Protein AF-A0A6L5BD58-F1 (afdb_monomer_lite)

Secondary structure (DSSP, 8-state):
--TT--HHHHHHHHHHHSTT-TTEE--SS-SS-EEEEETTEEEEEP-TTTTGGG-----HHHHHHHHHS--TTHHHHHHHHSS-GGGHHHHHHHHHHTS-----------TT--TT---HHHHHHHHHHTTHHHHHHHHHTT-TTHHHHHHTSTTTGGGTT-SSS-HHHHHHHHTTTT-----

Organism: Apium graveolens (NCBI:txid4045)

Sequence (183 aa):
MFPKATYEMFAQKMYQTYKNHKRFTKPKLARTDFTINHYVGDVTYVADQSLDKNKDYVIAEHQALLDASKCNFKTDLCSTLYFKSSNKLQSLMETLSTTEPHYIRCVKPNSVLKPRIFENFSVINQLRYGRQLESAMQGIQQSDHLMNFLNDSECCLQMFWMDQMKIFSCVAICDRMGLKRYQ

Radius of gyration: 25.48 Å; chains: 1; bounding box: 48×47×74 Å

InterPro domains:
  IPR001609 Myosin head, motor domain-like [PF00063] (1-77)
  IPR001609 Myosin head, motor domain-like [PF00063] (79-134)
  IPR001609 Myosin head, motor domain-like [PS51456] (1-183)
  IPR027417 P-loop containing nucleoside triphosphate hydrolase [SSF52540] (1-135)
  IPR036961 Kinesin motor domain superfamily [G3DSA:3.40.850.10] (100-134)

Foldseek 3Di:
DPPPDDLLNVQVVCCVVCVPPPQKDDDPPDNRWIWGQDPLGIDIDRSPCVVVVVPPDDDVVNVVVLVPDPDPVSVVVCVPRHPDPPCPVVVVVVVVVVDDDDDDQDFDQDPVPDPPHGDVVRRVSSCSNVCVLVVVVVVVVVDPPVVVVVVVVVPDVLPVPPPDDDPPVSVVVCVVVVVPDDD

Structure (mmCIF, N/CA/C/O backbone):
data_AF-A0A6L5BD58-F1
#
_entry.id   AF-A0A6L5BD58-F1
#
loop_
_atom_site.group_PDB
_atom_site.id
_atom_site.type_symbol
_atom_site.label_atom_id
_atom_site.label_alt_id
_atom_site.label_comp_id
_atom_site.label_asym_id
_atom_site.label_entity_id
_atom_site.label_seq_id
_atom_site.pdbx_PDB_ins_code
_atom_site.Cartn_x
_atom_site.Cartn_y
_atom_site.Cartn_z
_atom_site.occupancy
_atom_site.B_iso_or_equiv
_atom_site.auth_seq_id
_atom_site.auth_comp_id
_atom_site.auth_asym_id
_atom_site.auth_atom_id
_atom_site.pdbx_PDB_model_num
ATOM 1 N N . MET A 1 1 ? 16.114 -10.120 -15.010 1.00 57.50 1 MET A N 1
ATOM 2 C CA . MET A 1 1 ? 14.793 -10.760 -14.817 1.00 57.50 1 MET A CA 1
ATOM 3 C C . MET A 1 1 ? 15.006 -12.266 -14.805 1.00 57.50 1 MET A C 1
ATOM 5 O O . MET A 1 1 ? 15.735 -12.743 -15.662 1.00 57.50 1 MET A O 1
ATOM 9 N N . PHE A 1 2 ? 14.478 -12.995 -13.817 1.00 62.94 2 PHE A N 1
ATOM 10 C CA . PHE A 1 2 ? 14.643 -14.453 -13.748 1.00 62.94 2 PHE A CA 1
ATOM 11 C C . PHE A 1 2 ? 13.622 -15.115 -14.687 1.00 62.94 2 PHE A C 1
ATOM 13 O O . PHE A 1 2 ? 12.428 -15.041 -14.398 1.00 62.94 2 PHE A O 1
ATOM 20 N N . PRO A 1 3 ? 14.050 -15.754 -15.789 1.00 66.75 3 PRO A N 1
ATOM 21 C CA . PRO A 1 3 ? 13.153 -16.177 -16.872 1.00 66.75 3 PRO A CA 1
ATOM 22 C C . PRO A 1 3 ? 12.149 -17.276 -16.483 1.00 66.75 3 PRO A C 1
ATOM 24 O O . PRO A 1 3 ? 11.235 -17.557 -17.246 1.00 66.75 3 PRO A O 1
ATOM 27 N N . LYS A 1 4 ? 12.293 -17.887 -15.299 1.00 77.25 4 LYS A N 1
ATOM 28 C CA . LYS A 1 4 ? 11.397 -18.929 -14.766 1.00 77.25 4 LYS A CA 1
ATOM 29 C C . LYS A 1 4 ? 10.876 -18.625 -13.357 1.00 77.25 4 LYS A C 1
ATOM 31 O O . LYS A 1 4 ? 10.434 -19.535 -12.668 1.00 77.25 4 LYS A O 1
ATOM 36 N N . ALA A 1 5 ? 10.992 -17.384 -12.882 1.00 81.31 5 ALA A N 1
ATOM 37 C CA . ALA A 1 5 ? 10.511 -17.057 -11.543 1.00 81.31 5 ALA A CA 1
ATOM 38 C C . ALA A 1 5 ? 8.982 -17.119 -11.485 1.00 81.31 5 ALA A C 1
ATOM 40 O O . ALA A 1 5 ? 8.301 -16.458 -12.269 1.00 81.31 5 ALA A O 1
ATOM 41 N N . THR A 1 6 ? 8.468 -17.889 -10.529 1.00 88.12 6 THR A N 1
ATOM 42 C CA . THR A 1 6 ? 7.040 -17.974 -10.216 1.00 88.12 6 THR A CA 1
ATOM 43 C C . THR A 1 6 ? 6.728 -17.238 -8.914 1.00 88.12 6 THR A C 1
ATOM 45 O O . THR A 1 6 ? 7.627 -16.930 -8.120 1.00 88.12 6 THR A O 1
ATOM 48 N N . TYR A 1 7 ? 5.455 -16.924 -8.680 1.00 88.38 7 TYR A N 1
ATOM 49 C CA . TYR A 1 7 ? 5.037 -16.229 -7.463 1.00 88.38 7 TYR A CA 1
ATOM 50 C C . TYR A 1 7 ? 5.255 -17.091 -6.208 1.00 88.38 7 TYR A C 1
ATOM 52 O O . TYR A 1 7 ? 5.541 -16.554 -5.139 1.00 88.38 7 TYR A O 1
ATOM 60 N N . GLU A 1 8 ? 5.220 -18.423 -6.328 1.00 90.50 8 GLU A N 1
ATOM 61 C CA . GLU A 1 8 ? 5.578 -19.335 -5.240 1.00 90.50 8 GLU A CA 1
ATOM 62 C C . GLU A 1 8 ? 7.060 -19.217 -4.885 1.00 90.50 8 GLU A C 1
ATOM 64 O O . GLU A 1 8 ? 7.403 -19.129 -3.705 1.00 90.50 8 GLU A O 1
ATOM 69 N N . MET A 1 9 ? 7.943 -19.157 -5.890 1.00 90.69 9 MET A N 1
ATOM 70 C CA . MET A 1 9 ? 9.377 -18.938 -5.666 1.00 90.69 9 MET A CA 1
ATOM 71 C C . MET A 1 9 ? 9.630 -17.578 -5.009 1.00 90.69 9 MET A C 1
ATOM 73 O O . MET A 1 9 ? 10.479 -17.462 -4.123 1.00 90.69 9 MET A O 1
ATOM 77 N N . PHE A 1 10 ? 8.881 -16.550 -5.415 1.00 90.62 10 PHE A N 1
ATOM 78 C CA . PHE A 1 10 ? 8.935 -15.229 -4.796 1.00 90.62 10 PHE A CA 1
ATOM 79 C C . PHE A 1 10 ? 8.524 -15.276 -3.317 1.00 90.62 10 PHE A C 1
ATOM 81 O O . PHE A 1 10 ? 9.291 -14.838 -2.459 1.00 90.62 10 PHE A O 1
ATOM 88 N N . ALA A 1 11 ? 7.373 -15.874 -3.001 1.00 92.81 11 ALA A N 1
ATOM 89 C CA . ALA A 1 11 ? 6.893 -16.015 -1.629 1.00 92.81 11 ALA A CA 1
ATOM 90 C C . ALA A 1 11 ? 7.880 -16.801 -0.751 1.00 92.81 11 ALA A C 1
ATOM 92 O O . ALA A 1 11 ? 8.227 -16.372 0.350 1.00 92.81 11 ALA A O 1
ATOM 93 N N . GLN A 1 12 ? 8.410 -17.918 -1.261 1.00 92.31 12 GLN A N 1
ATOM 94 C CA . GLN A 1 12 ? 9.432 -18.703 -0.566 1.00 92.31 12 GLN A CA 1
ATOM 95 C C . GLN A 1 12 ? 10.687 -17.882 -0.270 1.00 92.31 12 GLN A C 1
ATOM 97 O O . GLN A 1 12 ? 11.207 -17.940 0.846 1.00 92.31 12 GLN A O 1
ATOM 102 N N . LYS A 1 13 ? 11.147 -17.084 -1.239 1.00 92.88 13 LYS A N 1
ATOM 103 C CA . LYS A 1 13 ? 12.299 -16.202 -1.054 1.00 92.88 13 LYS A CA 1
ATOM 104 C C . LYS A 1 13 ? 12.029 -15.147 0.017 1.00 92.88 13 LYS A C 1
ATOM 106 O O . LYS A 1 13 ? 12.872 -14.960 0.887 1.00 92.88 13 LYS A O 1
ATOM 111 N N . MET A 1 14 ? 10.844 -14.534 0.027 1.00 93.44 14 MET A N 1
ATOM 112 C CA . MET A 1 14 ? 10.441 -13.589 1.078 1.00 93.44 14 MET A CA 1
ATOM 113 C C . MET A 1 14 ? 10.488 -14.235 2.469 1.00 93.44 14 MET A C 1
ATOM 115 O O . MET A 1 14 ? 11.072 -13.661 3.389 1.00 93.44 14 MET A O 1
ATOM 119 N N . TYR A 1 15 ? 9.957 -15.456 2.618 1.00 94.94 15 TYR A N 1
ATOM 120 C CA . TYR A 1 15 ? 10.002 -16.180 3.893 1.00 94.94 15 TYR A CA 1
ATOM 121 C C . TYR A 1 15 ? 11.424 -16.484 4.362 1.00 94.94 15 TYR A C 1
ATOM 123 O O . TYR A 1 15 ? 11.676 -16.479 5.562 1.00 94.94 15 TYR A O 1
ATOM 131 N N . GLN A 1 16 ? 12.343 -16.776 3.440 1.00 94.88 16 GLN A N 1
ATOM 132 C CA . GLN A 1 16 ? 13.740 -17.058 3.770 1.00 94.88 16 GLN A CA 1
ATOM 133 C C . GLN A 1 16 ? 14.493 -15.780 4.141 1.00 94.88 16 GLN A C 1
ATOM 135 O O . GLN A 1 16 ? 15.180 -15.744 5.158 1.00 94.88 16 GLN A O 1
ATOM 140 N N . THR A 1 17 ? 14.341 -14.722 3.343 1.00 96.38 17 THR A N 1
ATOM 141 C CA . THR A 1 17 ? 15.063 -13.458 3.524 1.00 96.38 17 THR A CA 1
ATOM 142 C C . THR A 1 17 ? 14.603 -12.699 4.769 1.00 96.38 17 THR A C 1
ATOM 144 O O . THR A 1 17 ? 15.435 -12.159 5.492 1.00 96.38 17 THR A O 1
ATOM 147 N N . TYR A 1 18 ? 13.298 -12.680 5.057 1.00 95.50 18 TYR A N 1
ATOM 148 C CA . TYR A 1 18 ? 12.720 -11.851 6.121 1.00 95.50 18 TYR A CA 1
ATOM 149 C C . TYR A 1 18 ? 12.212 -12.642 7.330 1.00 95.50 18 TYR A C 1
ATOM 151 O O . TYR A 1 18 ? 11.501 -12.086 8.162 1.00 95.50 18 TYR A O 1
ATOM 159 N N . LYS A 1 19 ? 12.612 -13.913 7.479 1.00 92.69 19 LYS A N 1
ATOM 160 C CA . LYS A 1 19 ? 12.162 -14.811 8.561 1.00 92.69 19 LYS A CA 1
ATOM 161 C C . LYS A 1 19 ? 12.216 -14.188 9.961 1.00 92.69 19 LYS A C 1
ATOM 163 O O . LYS A 1 19 ? 11.323 -14.419 10.767 1.00 92.69 19 LYS A O 1
ATOM 168 N N . ASN A 1 20 ? 13.274 -13.427 10.240 1.00 94.00 20 ASN A N 1
ATOM 169 C CA . ASN A 1 20 ? 13.543 -12.846 11.558 1.00 94.00 20 ASN A CA 1
ATOM 170 C C . ASN A 1 20 ? 13.182 -11.353 11.632 1.00 94.00 20 ASN A C 1
ATOM 172 O O . ASN A 1 20 ? 13.481 -10.691 12.625 1.00 94.00 20 ASN A O 1
ATOM 176 N N . HIS A 1 21 ? 12.599 -10.784 10.575 1.00 96.44 21 HIS A N 1
ATOM 177 C CA . HIS A 1 21 ? 12.279 -9.367 10.557 1.00 96.44 21 HIS A CA 1
ATOM 178 C C . HIS A 1 21 ? 10.989 -9.111 11.340 1.00 96.44 21 HIS A C 1
ATOM 180 O O . HIS A 1 21 ? 9.932 -9.623 10.991 1.00 96.44 21 HIS A O 1
ATOM 186 N N . LYS A 1 22 ? 11.050 -8.238 12.352 1.00 94.06 22 LYS A N 1
ATOM 187 C CA . LYS A 1 22 ? 9.919 -7.921 13.250 1.00 94.06 22 LYS A CA 1
ATOM 188 C C . LYS A 1 22 ? 8.635 -7.439 12.560 1.00 94.06 22 LYS A C 1
ATOM 190 O O . LYS A 1 22 ? 7.594 -7.390 13.197 1.00 94.06 22 LYS A O 1
ATOM 195 N N . ARG A 1 23 ? 8.723 -7.011 11.294 1.00 95.12 23 ARG A N 1
ATOM 196 C CA . ARG A 1 23 ? 7.577 -6.540 10.494 1.00 95.12 23 ARG A CA 1
ATOM 197 C C . ARG A 1 23 ? 7.147 -7.495 9.384 1.00 95.12 23 ARG A C 1
ATOM 199 O O . ARG A 1 23 ? 6.470 -7.069 8.453 1.00 95.12 23 ARG A O 1
ATOM 206 N N . PHE A 1 24 ? 7.624 -8.732 9.417 1.00 96.69 24 PHE A N 1
ATOM 207 C CA . PHE A 1 24 ? 7.305 -9.730 8.413 1.00 96.69 24 PHE A CA 1
ATOM 208 C C . PHE A 1 24 ? 6.791 -10.991 9.095 1.00 96.69 24 PHE A C 1
ATOM 210 O O . PHE A 1 24 ? 7.452 -11.547 9.969 1.00 96.69 24 PHE A O 1
ATOM 217 N N . THR A 1 25 ? 5.627 -11.459 8.657 1.00 95.12 25 THR A N 1
ATOM 218 C CA . THR A 1 25 ? 4.995 -12.659 9.200 1.00 95.12 25 THR A CA 1
ATOM 219 C C . THR A 1 25 ? 4.551 -13.573 8.065 1.00 95.12 25 THR A C 1
ATOM 221 O O . THR A 1 25 ? 3.979 -13.126 7.071 1.00 95.12 25 THR A O 1
ATOM 224 N N . LYS A 1 26 ? 4.796 -14.880 8.217 1.00 93.75 26 LYS A N 1
ATOM 225 C CA . LYS A 1 26 ? 4.238 -15.905 7.330 1.00 93.75 26 LYS A CA 1
ATOM 226 C C . LYS A 1 26 ? 2.865 -16.353 7.861 1.00 93.75 26 LYS A C 1
ATOM 228 O O . LYS A 1 26 ? 2.816 -16.894 8.970 1.00 93.75 26 LYS A O 1
ATOM 233 N N . PRO A 1 27 ? 1.770 -16.186 7.099 1.00 93.19 27 PRO A N 1
ATOM 234 C CA . PRO A 1 27 ? 0.458 -16.720 7.449 1.00 93.19 27 PRO A CA 1
ATOM 235 C C . PRO A 1 27 ? 0.498 -18.237 7.657 1.00 93.19 27 PRO A C 1
ATOM 237 O O . PRO A 1 27 ? 1.178 -18.964 6.935 1.00 93.19 27 PRO A O 1
ATOM 240 N N . LYS A 1 28 ? -0.263 -18.735 8.638 1.00 89.50 28 LYS A N 1
ATOM 241 C CA . LYS A 1 28 ? -0.282 -20.170 8.976 1.00 89.50 28 LYS A CA 1
ATOM 242 C C . LYS A 1 28 ? -0.992 -21.027 7.923 1.00 89.50 28 LYS A C 1
ATOM 244 O O . LYS A 1 28 ? -0.586 -22.160 7.693 1.00 89.50 28 LYS A O 1
ATOM 249 N N . LEU A 1 29 ? -2.059 -20.497 7.324 1.00 88.56 29 LEU A N 1
ATOM 250 C CA . LEU A 1 29 ? -2.952 -21.247 6.432 1.00 88.56 29 LEU A CA 1
ATOM 251 C C . LEU A 1 29 ? -2.619 -21.055 4.947 1.00 88.56 29 LEU A C 1
ATOM 253 O O . LEU A 1 29 ? -2.813 -21.971 4.151 1.00 88.56 29 LEU A O 1
ATOM 257 N N . ALA A 1 30 ? -2.099 -19.887 4.570 1.00 89.50 30 ALA A N 1
ATOM 258 C CA . ALA A 1 30 ? -1.774 -19.588 3.184 1.00 89.50 30 ALA A CA 1
ATOM 259 C C . ALA A 1 30 ? -0.373 -20.094 2.820 1.00 89.50 30 ALA A C 1
ATOM 261 O O . ALA A 1 30 ? 0.595 -19.916 3.561 1.00 89.50 30 ALA A O 1
ATOM 262 N N . ARG A 1 31 ? -0.253 -20.728 1.648 1.00 87.44 31 ARG A N 1
ATOM 263 C CA . ARG A 1 31 ? 1.028 -21.268 1.164 1.00 87.44 31 ARG A CA 1
ATOM 264 C C . ARG A 1 31 ? 1.917 -20.181 0.557 1.00 87.44 31 ARG A C 1
ATOM 266 O O . ARG A 1 31 ? 3.138 -20.224 0.717 1.00 87.44 31 ARG A O 1
ATOM 273 N N . THR A 1 32 ? 1.307 -19.209 -0.111 1.00 92.50 32 THR A N 1
ATOM 274 C CA . THR A 1 32 ? 1.983 -18.222 -0.967 1.00 92.50 32 THR A CA 1
ATOM 275 C C . THR A 1 32 ? 1.861 -16.788 -0.471 1.00 92.50 32 THR A C 1
ATOM 277 O O . THR A 1 32 ? 2.575 -15.926 -0.967 1.00 92.50 32 THR A O 1
ATOM 280 N N . ASP A 1 33 ? 1.003 -16.520 0.507 1.00 94.44 33 ASP A N 1
ATOM 281 C CA . ASP A 1 33 ? 0.745 -15.156 0.966 1.00 94.44 33 ASP A CA 1
ATOM 282 C C . ASP A 1 33 ? 1.738 -14.735 2.042 1.00 94.44 33 ASP A C 1
ATOM 284 O O . ASP A 1 33 ? 2.235 -15.553 2.810 1.00 94.44 33 ASP A O 1
ATOM 288 N N . PHE A 1 34 ? 1.987 -13.439 2.161 1.00 94.44 34 PHE A N 1
ATOM 289 C CA . PHE A 1 34 ? 2.867 -12.902 3.194 1.00 94.44 34 PHE A CA 1
ATOM 290 C C . PHE A 1 34 ? 2.235 -11.692 3.867 1.00 94.44 34 PHE A C 1
ATOM 292 O O . PHE A 1 34 ? 1.521 -10.915 3.238 1.00 94.44 34 PHE A O 1
ATOM 299 N N . THR A 1 35 ? 2.514 -11.513 5.153 1.00 95.50 35 THR A N 1
ATOM 300 C CA . THR A 1 35 ? 1.977 -10.404 5.937 1.00 95.50 35 THR A CA 1
ATOM 301 C C . THR A 1 35 ? 3.085 -9.415 6.254 1.00 95.50 35 THR A C 1
ATOM 303 O O . THR A 1 35 ? 4.145 -9.795 6.756 1.00 95.50 35 THR A O 1
ATOM 306 N N . ILE A 1 36 ? 2.826 -8.139 5.976 1.00 95.38 36 ILE A N 1
ATOM 307 C CA . ILE A 1 36 ? 3.661 -7.032 6.433 1.00 95.38 36 ILE A CA 1
ATOM 308 C C . ILE A 1 36 ? 2.951 -6.358 7.600 1.00 95.38 36 ILE A C 1
ATOM 310 O O . ILE A 1 36 ? 1.816 -5.895 7.465 1.00 95.38 36 ILE A O 1
ATOM 314 N N . ASN A 1 37 ? 3.635 -6.291 8.738 1.00 91.44 37 ASN A N 1
ATOM 315 C CA . ASN A 1 37 ? 3.151 -5.597 9.923 1.00 91.44 37 ASN A CA 1
ATOM 316 C C . ASN A 1 37 ? 3.464 -4.102 9.758 1.00 91.44 37 ASN A C 1
ATOM 318 O O . ASN A 1 37 ? 4.561 -3.617 10.079 1.00 91.44 37 ASN A O 1
ATOM 322 N N . HIS A 1 38 ? 2.522 -3.371 9.166 1.00 87.50 38 HIS A N 1
ATOM 323 C CA . HIS A 1 38 ? 2.631 -1.925 9.004 1.00 87.50 38 HIS A CA 1
ATOM 324 C C . HIS A 1 38 ? 2.396 -1.228 10.342 1.00 87.50 38 HIS A C 1
ATOM 326 O O . HIS A 1 38 ? 1.893 -1.818 11.293 1.00 87.50 38 HIS A O 1
ATOM 332 N N . TYR A 1 39 ? 2.729 0.065 10.428 1.00 77.38 39 TYR A N 1
ATOM 333 C CA . TYR A 1 39 ? 2.441 0.838 11.649 1.00 77.38 39 TYR A CA 1
ATOM 334 C C . TYR A 1 39 ? 0.941 0.865 11.987 1.00 77.38 39 TYR A C 1
ATOM 336 O O . TYR A 1 39 ? 0.564 1.098 13.126 1.00 77.38 39 TYR A O 1
ATOM 344 N N . VAL A 1 40 ? 0.109 0.640 10.973 1.00 73.06 40 VAL A N 1
ATOM 345 C CA . VAL A 1 40 ? -1.347 0.723 11.009 1.00 73.06 40 VAL A CA 1
ATOM 346 C C . VAL A 1 40 ? -2.039 -0.604 11.303 1.00 73.06 40 VAL A C 1
ATOM 348 O O . VAL A 1 40 ? -3.262 -0.650 11.412 1.00 73.06 40 VAL A O 1
ATOM 351 N N . GLY A 1 41 ? -1.258 -1.677 11.398 1.00 82.88 41 GLY A N 1
ATOM 352 C CA . GLY A 1 41 ? -1.747 -3.040 11.499 1.00 82.88 41 GLY A CA 1
ATOM 353 C C . GLY A 1 41 ? -1.199 -3.940 10.399 1.00 82.88 41 GLY A C 1
ATOM 354 O O . GLY A 1 41 ? -0.422 -3.537 9.528 1.00 82.88 41 GLY A O 1
ATOM 355 N N . ASP A 1 42 ? -1.621 -5.192 10.468 1.00 90.56 42 ASP A N 1
ATOM 356 C CA . ASP A 1 42 ? -1.104 -6.262 9.634 1.00 90.56 42 ASP A CA 1
ATOM 357 C C . ASP A 1 42 ? -1.861 -6.326 8.308 1.00 90.56 42 ASP A C 1
ATOM 359 O O . ASP A 1 42 ? -3.086 -6.444 8.275 1.00 90.56 42 ASP A O 1
ATOM 363 N N . VAL A 1 43 ? -1.121 -6.275 7.200 1.00 92.75 43 VAL A N 1
ATOM 364 C CA . VAL A 1 43 ? -1.683 -6.406 5.852 1.00 92.75 43 VAL A CA 1
ATOM 365 C C . VAL A 1 43 ? -1.127 -7.665 5.216 1.00 92.75 43 VAL A C 1
ATOM 367 O O . VAL A 1 43 ? 0.087 -7.809 5.062 1.00 92.75 43 VAL A O 1
ATOM 370 N N . THR A 1 44 ? -2.026 -8.576 4.851 1.00 94.19 44 THR A N 1
ATOM 371 C CA . THR A 1 44 ? -1.673 -9.813 4.151 1.00 94.19 44 THR A CA 1
ATOM 372 C C . THR A 1 44 ? -1.813 -9.609 2.653 1.00 94.19 44 THR A C 1
ATOM 374 O O . THR A 1 44 ? -2.863 -9.191 2.167 1.00 94.19 44 THR A O 1
ATOM 377 N N . TYR A 1 45 ? -0.737 -9.897 1.933 1.00 92.94 45 TYR A N 1
ATOM 378 C CA . TYR A 1 45 ? -0.638 -9.777 0.491 1.00 92.94 45 TYR A CA 1
ATOM 379 C C . TYR A 1 45 ? -0.723 -11.157 -0.139 1.00 92.94 45 TYR A C 1
ATOM 381 O O . TYR A 1 45 ? 0.029 -12.065 0.221 1.00 92.94 45 TYR A O 1
ATOM 389 N N . VAL A 1 46 ? -1.606 -11.277 -1.124 1.00 92.44 46 VAL A N 1
ATOM 390 C CA . VAL A 1 46 ? -1.680 -12.449 -1.991 1.00 92.44 46 VAL A CA 1
ATOM 391 C C . VAL A 1 46 ? -0.562 -12.340 -3.022 1.00 92.44 46 VAL A C 1
ATOM 393 O O . VAL A 1 46 ? -0.495 -11.359 -3.765 1.00 92.44 46 VAL A O 1
ATOM 396 N N . ALA A 1 47 ? 0.346 -13.317 -3.046 1.00 89.06 47 ALA A N 1
ATOM 397 C CA . ALA A 1 47 ? 1.478 -13.291 -3.976 1.00 89.06 47 ALA A CA 1
ATOM 398 C C . ALA A 1 47 ? 1.083 -13.660 -5.412 1.00 89.06 47 ALA A C 1
ATOM 400 O O . ALA A 1 47 ? 1.832 -13.348 -6.340 1.00 89.06 47 ALA A O 1
ATOM 401 N N . ASP A 1 48 ? -0.067 -14.302 -5.611 1.00 86.75 48 ASP A N 1
ATOM 402 C CA . ASP A 1 48 ? -0.571 -14.627 -6.943 1.00 86.75 48 ASP A CA 1
ATOM 403 C C . ASP A 1 48 ? -0.682 -13.365 -7.820 1.00 86.75 48 ASP A C 1
ATOM 405 O O . ASP A 1 48 ? -1.038 -12.281 -7.351 1.00 86.75 48 ASP A O 1
ATOM 409 N N . GLN A 1 49 ? -0.292 -13.488 -9.090 1.00 81.69 49 GLN A N 1
ATOM 410 C CA . GLN A 1 49 ? -0.196 -12.403 -10.082 1.00 81.69 49 GLN A CA 1
ATOM 411 C C . GLN A 1 49 ? 0.71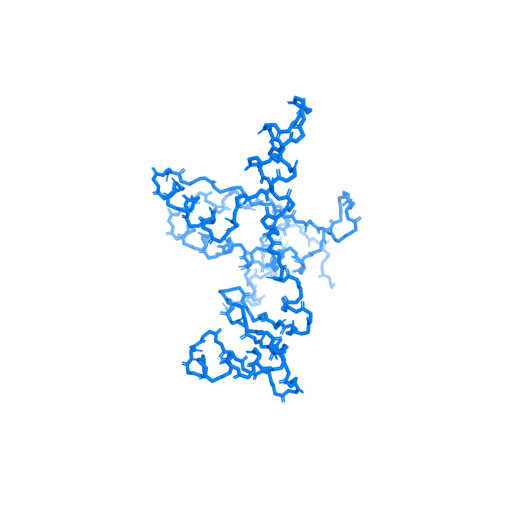8 -11.219 -9.706 1.00 81.69 49 GLN A C 1
ATOM 413 O O . GLN A 1 49 ? 0.837 -10.266 -10.480 1.00 81.69 49 GLN A O 1
ATOM 418 N N . SER A 1 50 ? 1.390 -11.239 -8.548 1.00 80.38 50 SER A N 1
ATOM 419 C CA . SER A 1 50 ? 2.261 -10.134 -8.126 1.00 80.38 50 SER A CA 1
ATOM 420 C C . SER A 1 50 ? 3.419 -9.930 -9.099 1.00 80.38 50 SER A C 1
ATOM 422 O O . SER A 1 50 ? 3.762 -8.794 -9.409 1.00 80.38 50 SER A O 1
ATOM 424 N N . LEU A 1 51 ? 3.986 -11.012 -9.639 1.00 79.38 51 LEU A N 1
ATOM 425 C CA . LEU A 1 51 ? 5.059 -10.923 -10.624 1.00 79.38 51 LEU A CA 1
ATOM 426 C C . LEU A 1 51 ? 4.563 -10.359 -11.951 1.00 79.38 51 LEU A C 1
ATOM 428 O O . LEU A 1 51 ? 5.231 -9.499 -12.507 1.00 79.38 51 LEU A O 1
ATOM 432 N N . ASP A 1 52 ? 3.404 -10.800 -12.439 1.00 78.69 52 ASP A N 1
ATOM 433 C CA . ASP A 1 52 ? 2.875 -10.364 -13.735 1.00 78.69 52 ASP A CA 1
ATOM 434 C C . ASP A 1 52 ? 2.535 -8.873 -13.739 1.00 78.69 52 ASP A C 1
ATOM 436 O O . ASP A 1 52 ? 2.894 -8.173 -14.680 1.00 78.69 52 ASP A O 1
ATOM 440 N N . LYS A 1 53 ? 1.981 -8.361 -12.633 1.00 79.38 53 LYS A N 1
ATOM 441 C CA . LYS A 1 53 ? 1.746 -6.922 -12.418 1.00 79.38 53 LYS A CA 1
ATOM 442 C C . LYS A 1 53 ? 3.023 -6.082 -12.328 1.00 79.38 53 LYS A C 1
ATOM 444 O O . LYS A 1 53 ? 2.937 -4.866 -12.342 1.00 79.38 53 LYS A O 1
ATOM 449 N N . ASN A 1 54 ? 4.188 -6.709 -12.167 1.00 76.81 54 ASN A N 1
ATOM 450 C CA . ASN A 1 54 ? 5.483 -6.033 -12.061 1.00 76.81 54 ASN A CA 1
ATOM 451 C C . ASN A 1 54 ? 6.405 -6.347 -13.256 1.00 76.81 54 ASN A C 1
ATOM 453 O O . ASN A 1 54 ? 7.589 -6.003 -13.231 1.00 76.81 54 ASN A O 1
ATOM 457 N N . LYS A 1 55 ? 5.882 -6.980 -14.318 1.00 71.19 55 LYS A N 1
ATOM 458 C CA . LYS A 1 55 ? 6.579 -7.189 -15.601 1.00 71.19 55 LYS A CA 1
ATOM 459 C C . LYS A 1 55 ? 6.426 -5.987 -16.544 1.00 71.19 55 LYS A C 1
ATOM 461 O O . LYS A 1 55 ? 6.452 -6.154 -17.759 1.00 71.19 55 LYS A O 1
ATOM 466 N N . ASP A 1 56 ? 6.324 -4.779 -16.000 1.00 66.88 56 ASP A N 1
ATOM 467 C CA . ASP A 1 56 ? 6.258 -3.547 -16.783 1.00 66.88 56 ASP A CA 1
ATOM 468 C C . ASP A 1 56 ? 7.664 -3.170 -17.268 1.00 66.88 56 ASP A C 1
ATOM 470 O O . ASP A 1 56 ? 8.366 -2.353 -16.665 1.00 66.88 56 ASP A O 1
ATOM 474 N N . TYR A 1 57 ? 8.123 -3.812 -18.343 1.00 67.12 57 TYR A N 1
ATOM 475 C CA . TYR A 1 57 ? 9.334 -3.400 -19.042 1.00 67.12 57 TYR A CA 1
ATOM 476 C C . TYR A 1 57 ? 8.994 -2.837 -20.413 1.00 67.12 57 TYR A C 1
ATOM 478 O O . TYR A 1 57 ? 8.164 -3.351 -21.159 1.00 67.12 57 TYR A O 1
ATOM 486 N N . VAL A 1 58 ? 9.686 -1.758 -20.744 1.00 67.94 58 VAL A N 1
ATOM 487 C CA . VAL A 1 58 ? 9.614 -1.138 -22.057 1.00 67.94 58 VAL A CA 1
ATOM 488 C C . VAL A 1 58 ? 10.549 -1.916 -22.967 1.00 67.94 58 VAL A C 1
ATOM 490 O O . VAL A 1 58 ? 11.741 -2.043 -22.684 1.00 67.94 58 VAL A O 1
ATOM 493 N N . ILE A 1 59 ? 9.996 -2.454 -24.047 1.00 77.75 59 ILE A N 1
ATOM 494 C CA . ILE A 1 59 ? 10.758 -3.130 -25.095 1.00 77.75 59 ILE A CA 1
ATOM 495 C C . ILE A 1 59 ? 11.515 -2.060 -25.890 1.00 77.75 59 ILE A C 1
ATOM 497 O O . ILE A 1 59 ? 10.915 -1.085 -26.350 1.00 77.75 59 ILE A O 1
ATOM 501 N N . ALA A 1 60 ? 12.831 -2.226 -26.038 1.00 79.12 60 ALA A N 1
ATOM 502 C CA . ALA A 1 60 ? 13.699 -1.234 -26.676 1.00 79.12 60 ALA A CA 1
ATOM 503 C C . ALA A 1 60 ? 13.281 -0.947 -28.129 1.00 79.12 60 ALA A C 1
ATOM 505 O O . ALA A 1 60 ? 13.384 0.178 -28.604 1.00 79.12 60 ALA A O 1
ATOM 506 N N . GLU A 1 61 ? 12.733 -1.943 -28.815 1.00 82.56 61 GLU A N 1
ATOM 507 C CA . GLU A 1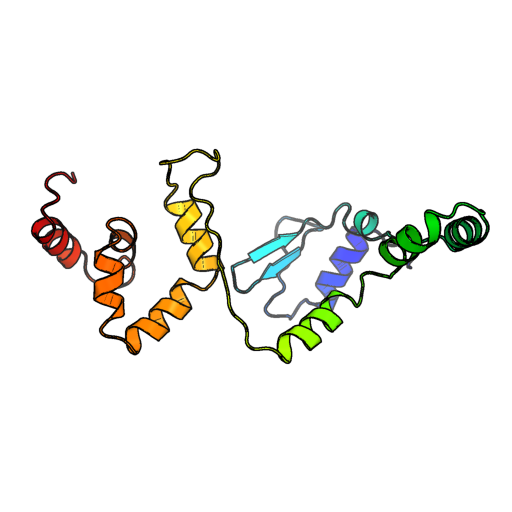 61 ? 12.215 -1.849 -30.175 1.00 82.56 61 GLU A CA 1
ATOM 508 C C . GLU A 1 61 ? 10.957 -0.969 -30.252 1.00 82.56 61 GLU A C 1
ATOM 510 O O . GLU A 1 61 ? 10.807 -0.184 -31.189 1.00 82.56 61 GLU A O 1
ATOM 515 N N . HIS A 1 62 ? 10.070 -1.040 -29.252 1.00 80.00 62 HIS A N 1
ATOM 516 C CA . HIS A 1 62 ? 8.919 -0.135 -29.166 1.00 80.00 62 HIS A CA 1
ATOM 517 C C . HIS A 1 62 ? 9.368 1.302 -28.908 1.00 80.00 62 HIS A C 1
ATOM 519 O O . HIS A 1 62 ? 8.825 2.217 -29.526 1.00 80.00 62 HIS A O 1
ATOM 525 N N . GLN A 1 63 ? 10.400 1.496 -28.080 1.00 77.38 63 GLN A N 1
ATOM 526 C CA . GLN A 1 63 ? 11.026 2.806 -27.903 1.00 77.38 63 GLN A CA 1
ATOM 527 C C . GLN A 1 63 ? 11.608 3.320 -29.227 1.00 77.38 63 GLN A C 1
ATOM 529 O O . GLN A 1 63 ? 11.279 4.422 -29.642 1.00 77.38 63 GLN A O 1
ATOM 534 N N . ALA A 1 64 ? 12.374 2.503 -29.953 1.00 80.69 64 ALA A N 1
ATOM 535 C CA . ALA A 1 64 ? 12.986 2.899 -31.221 1.00 80.69 64 ALA A CA 1
ATOM 536 C C . ALA A 1 64 ? 11.947 3.278 -32.297 1.00 80.69 64 ALA A C 1
ATOM 538 O O . ALA A 1 64 ? 12.109 4.274 -33.002 1.00 80.69 64 ALA A O 1
ATOM 539 N N . LEU A 1 65 ? 10.832 2.544 -32.399 1.00 82.12 65 LEU A N 1
ATOM 540 C CA . LEU A 1 65 ? 9.700 2.920 -33.262 1.00 82.12 65 LEU A CA 1
ATOM 541 C C . LEU A 1 65 ? 9.074 4.256 -32.823 1.00 82.12 65 LEU A C 1
ATOM 543 O O . LEU A 1 65 ? 8.707 5.116 -33.642 1.00 82.12 65 LEU A O 1
ATOM 547 N N . LEU A 1 66 ? 8.975 4.452 -31.509 1.00 77.50 66 LEU A N 1
ATOM 548 C CA . LEU A 1 66 ? 8.503 5.681 -30.891 1.00 77.50 66 LEU A CA 1
ATOM 549 C C . LEU A 1 66 ? 9.516 6.831 -30.879 1.00 77.50 66 LEU A C 1
ATOM 551 O O . LEU A 1 66 ? 9.110 7.975 -30.701 1.00 77.50 66 LEU A O 1
ATOM 555 N N . ASP A 1 67 ? 10.749 6.597 -31.288 1.00 77.19 67 ASP A N 1
ATOM 556 C CA . ASP A 1 67 ? 11.696 7.659 -31.614 1.00 77.19 67 ASP A CA 1
ATOM 557 C C . ASP A 1 67 ? 11.674 7.950 -33.131 1.00 77.19 67 ASP A C 1
ATOM 559 O O . ASP A 1 67 ? 11.756 9.101 -33.544 1.00 77.19 67 ASP A O 1
ATOM 563 N N . ALA A 1 68 ? 11.421 6.938 -33.975 1.00 84.00 68 ALA A N 1
ATOM 564 C CA . ALA A 1 68 ? 11.492 7.050 -35.440 1.00 84.00 68 ALA A CA 1
ATOM 565 C C . ALA A 1 68 ? 10.258 7.663 -36.145 1.00 84.00 68 ALA A C 1
ATOM 567 O O . ALA A 1 68 ? 10.389 8.295 -37.193 1.00 84.00 68 ALA A O 1
ATOM 568 N N . SER A 1 69 ? 9.032 7.461 -35.642 1.00 82.06 69 SER A N 1
ATOM 569 C CA . SER A 1 69 ? 7.835 8.128 -36.217 1.00 82.06 69 SER A CA 1
ATOM 570 C C . SER A 1 69 ? 7.913 9.657 -36.126 1.00 82.06 69 SER A C 1
ATOM 572 O O . SER A 1 69 ? 8.332 10.197 -35.107 1.00 82.06 69 SER A O 1
ATOM 574 N N . LYS A 1 70 ? 7.406 10.321 -37.167 1.00 82.69 70 LYS A N 1
ATOM 575 C CA . LYS A 1 70 ? 7.469 11.768 -37.428 1.00 82.69 70 LYS A CA 1
ATOM 576 C C . LYS A 1 70 ? 6.308 12.571 -36.815 1.00 82.69 70 LYS A C 1
ATOM 578 O O . LYS A 1 70 ? 6.082 13.714 -37.195 1.00 82.69 70 LYS A O 1
ATOM 583 N N . CYS A 1 71 ? 5.507 11.958 -35.944 1.00 81.44 71 CYS A N 1
ATOM 584 C CA . CYS A 1 71 ? 4.353 12.617 -35.334 1.00 81.44 71 CYS A CA 1
ATOM 585 C C . CYS A 1 71 ? 4.798 13.578 -34.221 1.00 81.44 71 CYS A C 1
ATOM 587 O O . CYS A 1 71 ? 5.392 13.142 -33.238 1.00 81.44 71 CYS A O 1
ATOM 589 N N . ASN A 1 72 ? 4.448 14.862 -34.338 1.00 72.94 72 ASN A N 1
ATOM 590 C CA . ASN A 1 72 ? 4.835 15.912 -33.383 1.00 72.94 72 ASN A CA 1
ATOM 591 C C . ASN A 1 72 ? 4.258 15.721 -31.965 1.00 72.94 72 ASN A C 1
ATOM 593 O O . ASN A 1 72 ? 4.776 16.297 -31.021 1.00 72.94 72 ASN A O 1
ATOM 597 N N . PHE A 1 73 ? 3.224 14.891 -31.790 1.00 74.19 73 PHE A N 1
ATOM 598 C CA . PHE A 1 73 ? 2.637 14.575 -30.478 1.00 74.19 73 PHE A CA 1
ATOM 599 C C . PHE A 1 73 ? 3.516 13.633 -29.620 1.00 74.19 73 PHE A C 1
ATOM 601 O O . PHE A 1 73 ? 3.220 13.371 -28.457 1.00 74.19 73 PHE A O 1
ATOM 608 N N . LYS A 1 74 ? 4.606 13.087 -30.180 1.00 66.00 74 LYS A N 1
ATOM 609 C CA . LYS A 1 74 ? 5.463 12.091 -29.513 1.00 66.00 74 LYS A CA 1
ATOM 610 C C . LYS A 1 74 ? 6.351 12.625 -28.401 1.00 66.00 74 LYS A C 1
ATOM 612 O O . LYS A 1 74 ? 6.622 11.882 -27.458 1.00 66.00 74 LYS A O 1
ATOM 617 N N . THR A 1 75 ? 6.855 13.849 -28.533 1.00 59.84 75 THR A N 1
ATOM 618 C CA . THR A 1 75 ? 7.890 14.386 -27.633 1.00 59.84 75 THR A CA 1
ATOM 619 C C . THR A 1 75 ? 7.406 14.460 -26.186 1.00 59.84 75 THR A C 1
ATOM 621 O O . THR A 1 75 ? 8.159 14.144 -25.262 1.00 59.84 75 THR A O 1
ATOM 624 N N . ASP A 1 76 ? 6.119 14.744 -25.995 1.00 62.41 76 ASP A N 1
ATOM 625 C CA . ASP A 1 76 ? 5.517 14.884 -24.666 1.00 62.41 76 ASP A CA 1
ATOM 626 C C . ASP A 1 76 ? 5.017 13.537 -24.111 1.00 62.41 76 ASP A C 1
ATOM 628 O O . ASP A 1 76 ? 5.010 13.299 -22.900 1.00 62.41 76 ASP A O 1
ATOM 632 N N . LEU A 1 77 ? 4.647 12.608 -25.001 1.00 65.50 77 LEU A N 1
ATOM 633 C CA . LEU A 1 77 ? 4.125 11.293 -24.627 1.00 65.50 77 LEU A CA 1
ATOM 634 C C . LEU A 1 77 ? 5.241 10.316 -24.214 1.00 65.50 77 LEU A C 1
ATOM 636 O O . LEU A 1 77 ? 5.078 9.557 -23.255 1.00 65.50 77 LEU A O 1
ATOM 640 N N . CYS A 1 78 ? 6.389 10.342 -24.903 1.00 57.59 78 CYS A N 1
ATOM 641 C CA . CYS A 1 78 ? 7.504 9.430 -24.627 1.00 57.59 78 CYS A CA 1
ATOM 642 C C . CYS A 1 78 ? 8.206 9.725 -23.291 1.00 57.59 78 CYS A C 1
ATOM 644 O O . CYS A 1 78 ? 8.518 8.817 -22.522 1.00 57.59 78 CYS A O 1
ATOM 646 N N . SER A 1 79 ? 8.429 10.994 -22.969 1.00 55.59 79 SER A N 1
ATOM 647 C CA . SER A 1 79 ? 9.120 11.394 -21.736 1.00 55.59 79 SER A CA 1
ATOM 648 C C . SER A 1 79 ? 8.373 10.953 -20.463 1.00 55.59 79 SER A C 1
ATOM 650 O O . SER A 1 79 ? 8.998 10.587 -19.466 1.00 55.59 79 SER A O 1
ATOM 652 N N . THR A 1 80 ? 7.039 10.896 -20.519 1.00 53.84 80 THR A N 1
ATOM 653 C CA . THR A 1 80 ? 6.168 10.587 -19.372 1.00 53.84 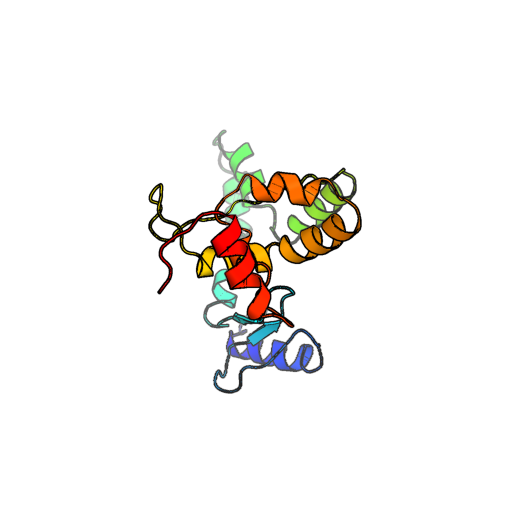80 THR A CA 1
ATOM 654 C C . THR A 1 80 ? 5.990 9.080 -19.126 1.00 53.84 80 THR A C 1
ATOM 656 O O . THR A 1 80 ? 5.968 8.643 -17.971 1.00 53.84 80 THR A O 1
ATOM 659 N N . LEU A 1 81 ? 5.896 8.267 -20.187 1.00 55.50 81 LEU A N 1
ATOM 660 C CA . LEU A 1 81 ? 5.597 6.828 -20.090 1.00 55.50 81 LEU A CA 1
ATOM 661 C C . LEU A 1 81 ? 6.840 5.952 -19.858 1.00 55.50 81 LEU A C 1
ATOM 663 O O . LEU A 1 81 ? 6.739 4.907 -19.216 1.00 55.50 81 LEU A O 1
ATOM 667 N N . TYR A 1 82 ? 8.013 6.377 -20.338 1.00 53.69 82 TYR A N 1
ATOM 668 C CA . TYR A 1 82 ? 9.202 5.514 -20.419 1.00 53.69 82 TYR A CA 1
ATOM 669 C C . TYR A 1 82 ? 10.206 5.682 -19.270 1.00 53.69 82 TYR A C 1
ATOM 671 O O . TYR A 1 82 ? 11.137 4.882 -19.127 1.00 53.69 82 TYR A O 1
ATOM 679 N N . PHE A 1 83 ? 10.008 6.669 -18.388 1.00 53.72 83 PHE A N 1
ATOM 680 C CA . PHE A 1 83 ? 10.858 6.841 -17.211 1.00 53.72 83 PHE A CA 1
ATOM 681 C C . PHE A 1 83 ? 10.497 5.818 -16.128 1.00 53.72 83 PHE A C 1
ATOM 683 O O . PHE A 1 83 ? 9.484 5.950 -15.431 1.00 53.72 83 PHE A O 1
ATOM 690 N N . LYS A 1 84 ? 11.355 4.799 -16.003 1.00 56.94 84 LYS A N 1
ATOM 691 C CA . LYS A 1 84 ? 11.321 3.736 -14.988 1.00 56.94 84 LYS A CA 1
ATOM 692 C C . LYS A 1 84 ? 10.895 4.282 -13.618 1.00 56.94 84 LYS A C 1
ATOM 694 O O . LYS A 1 84 ? 11.537 5.156 -13.042 1.00 56.94 84 LYS A O 1
ATOM 699 N N . SER A 1 85 ? 9.798 3.730 -13.101 1.00 56.06 85 SER A N 1
ATOM 700 C CA . SER A 1 85 ? 9.131 4.123 -11.849 1.00 56.06 85 SER A CA 1
ATOM 701 C C . SER A 1 85 ? 9.989 3.917 -10.588 1.00 56.06 85 SER A C 1
ATOM 703 O O . SER A 1 85 ? 9.738 4.531 -9.554 1.00 56.06 85 SER A O 1
ATOM 705 N N . SER A 1 86 ? 11.047 3.105 -10.671 1.00 58.28 86 SER A N 1
ATOM 706 C CA . SER A 1 86 ? 11.789 2.590 -9.514 1.00 58.28 86 SER A CA 1
ATOM 707 C C . SER A 1 86 ? 12.423 3.650 -8.604 1.00 58.28 86 SER A C 1
ATOM 709 O O . SER A 1 86 ? 12.582 3.379 -7.420 1.00 58.28 86 SER A O 1
ATOM 711 N N . ASN A 1 87 ? 12.712 4.860 -9.102 1.00 66.12 87 ASN A N 1
ATOM 712 C CA . ASN A 1 87 ? 13.365 5.912 -8.304 1.00 66.12 87 ASN A CA 1
ATOM 713 C C . ASN A 1 87 ? 12.498 7.166 -8.093 1.00 66.12 87 ASN A C 1
ATOM 715 O O . ASN A 1 87 ? 12.931 8.101 -7.419 1.00 66.12 87 ASN A O 1
ATOM 719 N N . LYS A 1 88 ? 11.272 7.207 -8.642 1.00 78.81 88 LYS A N 1
ATOM 720 C CA . LYS A 1 88 ? 10.406 8.401 -8.564 1.00 78.81 88 LYS A CA 1
ATOM 721 C C . LYS A 1 88 ? 10.003 8.711 -7.123 1.00 78.81 88 LYS A C 1
ATOM 723 O O . LYS A 1 88 ? 10.026 9.865 -6.713 1.00 78.81 88 LYS A O 1
ATOM 728 N N . LEU A 1 89 ? 9.687 7.673 -6.346 1.00 84.00 89 LEU A N 1
ATOM 729 C CA . LEU A 1 89 ? 9.316 7.834 -4.943 1.00 84.00 89 LEU A CA 1
ATOM 730 C C . LEU A 1 89 ? 10.486 8.356 -4.101 1.00 84.00 89 LEU A C 1
ATOM 732 O O . LEU A 1 89 ? 10.285 9.259 -3.300 1.00 84.00 89 LEU A O 1
ATOM 736 N N . GLN A 1 90 ? 11.697 7.825 -4.290 1.00 86.19 90 GLN A N 1
ATOM 737 C CA . GLN A 1 90 ? 12.861 8.261 -3.517 1.00 86.19 90 GLN A CA 1
ATOM 738 C C . GLN A 1 90 ? 13.193 9.737 -3.782 1.00 86.19 90 GLN A C 1
ATOM 740 O O . GLN A 1 90 ? 13.295 10.510 -2.836 1.00 86.19 90 GLN A O 1
ATOM 745 N N . SER A 1 91 ? 13.271 10.142 -5.052 1.00 88.44 91 SER A N 1
ATOM 746 C CA . SER A 1 91 ? 13.549 11.537 -5.425 1.00 88.44 91 SER A CA 1
ATOM 747 C C . SER A 1 91 ? 12.473 12.508 -4.917 1.00 88.44 91 SER A C 1
ATOM 749 O O . SER A 1 91 ? 12.784 13.604 -4.443 1.00 88.44 91 SER A O 1
ATOM 751 N N . LEU A 1 92 ? 11.202 12.091 -4.950 1.00 89.06 92 LEU A N 1
ATOM 752 C CA . LEU A 1 92 ? 10.110 12.866 -4.367 1.00 89.06 92 LEU A CA 1
ATOM 753 C C . LEU A 1 92 ? 10.274 13.014 -2.850 1.00 89.06 92 LEU A C 1
ATOM 755 O O . LEU A 1 92 ? 10.136 14.116 -2.330 1.00 89.06 92 LEU A O 1
ATOM 759 N N . MET A 1 93 ? 10.579 11.925 -2.139 1.00 92.25 93 MET A N 1
ATOM 760 C CA . MET A 1 93 ? 10.779 11.959 -0.687 1.00 92.25 93 MET A CA 1
ATOM 761 C C . MET A 1 93 ? 11.969 12.842 -0.290 1.00 92.25 93 MET A C 1
ATOM 763 O O . MET A 1 93 ? 11.866 13.580 0.687 1.00 92.25 93 MET A O 1
ATOM 767 N N . GLU A 1 94 ? 13.060 12.816 -1.059 1.00 92.75 94 GLU A N 1
ATOM 768 C CA . GLU A 1 94 ? 14.209 13.712 -0.877 1.00 92.75 94 GLU A CA 1
ATOM 769 C C . GLU A 1 94 ? 13.789 15.180 -1.039 1.00 92.75 94 GLU A C 1
ATOM 771 O O . GLU A 1 94 ? 14.069 15.998 -0.166 1.00 92.75 94 GLU A O 1
ATOM 776 N N . THR A 1 95 ? 13.024 15.504 -2.083 1.00 91.56 95 THR A N 1
ATOM 777 C CA . THR A 1 95 ? 12.528 16.871 -2.324 1.00 91.56 95 THR A CA 1
ATOM 778 C C . THR A 1 95 ? 11.573 17.340 -1.224 1.00 91.56 95 THR A C 1
ATOM 780 O O . THR A 1 95 ? 11.678 18.461 -0.739 1.00 91.56 95 THR A O 1
ATOM 783 N N . LEU A 1 96 ? 10.648 16.486 -0.779 1.00 92.25 96 LEU A N 1
ATOM 784 C CA . LEU A 1 96 ? 9.723 16.832 0.304 1.00 92.25 96 LEU A CA 1
ATOM 785 C C . LEU A 1 96 ? 10.458 17.064 1.630 1.00 92.25 96 LEU A C 1
ATOM 787 O O . LEU A 1 96 ? 10.050 17.923 2.408 1.00 92.25 96 LEU A O 1
ATOM 791 N N . SER A 1 97 ? 11.557 16.344 1.874 1.00 92.31 97 SER A N 1
ATOM 792 C CA . SER A 1 97 ? 12.347 16.492 3.102 1.00 92.31 97 SER A CA 1
ATOM 793 C C . SER A 1 97 ? 13.034 17.854 3.243 1.00 92.31 97 SER A C 1
ATOM 795 O O . SER A 1 97 ? 13.360 18.246 4.359 1.00 92.31 97 SER A O 1
ATOM 797 N N . THR A 1 98 ? 13.211 18.599 2.144 1.00 94.88 98 THR A N 1
ATOM 798 C CA . THR A 1 98 ? 13.764 19.963 2.174 1.00 94.88 98 THR A CA 1
ATOM 799 C C . THR A 1 98 ? 12.702 21.041 2.392 1.00 94.88 98 THR A C 1
ATOM 801 O O . THR A 1 98 ? 13.030 22.224 2.395 1.00 94.88 98 THR A O 1
ATOM 804 N N . THR A 1 99 ? 11.428 20.663 2.520 1.00 95.00 99 THR A N 1
ATOM 805 C CA . THR A 1 99 ? 10.295 21.591 2.654 1.00 95.00 99 THR A CA 1
ATOM 806 C C . THR A 1 99 ? 9.646 21.492 4.031 1.00 95.00 99 THR A C 1
ATOM 808 O O . THR A 1 99 ? 9.833 20.507 4.745 1.00 95.00 99 THR A O 1
ATOM 811 N N . GLU A 1 100 ? 8.855 22.499 4.401 1.00 90.69 100 GLU A N 1
ATOM 812 C CA . GLU A 1 100 ? 8.002 22.437 5.587 1.00 90.69 100 GLU A CA 1
ATOM 813 C C . GLU A 1 100 ? 6.694 21.689 5.256 1.00 90.69 100 GLU A C 1
ATOM 815 O O . GLU A 1 100 ? 5.950 22.110 4.364 1.00 90.69 100 GLU A O 1
ATOM 820 N N . PRO A 1 101 ? 6.394 20.558 5.922 1.00 85.62 101 PRO A N 1
ATOM 821 C CA . PRO A 1 101 ? 5.247 19.744 5.558 1.00 85.62 101 PRO A CA 1
ATOM 822 C C . PRO A 1 101 ? 3.953 20.230 6.225 1.00 85.62 101 PRO A C 1
ATOM 824 O O . PRO A 1 101 ? 3.842 20.282 7.449 1.00 85.62 101 PRO A O 1
ATOM 827 N N . HIS A 1 102 ? 2.917 20.447 5.415 1.00 84.19 102 HIS A N 1
ATOM 828 C CA . HIS A 1 102 ? 1.546 20.668 5.879 1.00 84.19 102 HIS A CA 1
ATOM 829 C C . HIS A 1 102 ? 0.654 19.493 5.463 1.00 84.19 102 HIS A C 1
ATOM 831 O O . HIS A 1 102 ? 0.615 19.110 4.294 1.00 84.19 102 HIS A O 1
ATOM 837 N N . TYR A 1 103 ? -0.076 18.906 6.415 1.00 79.31 103 TYR A N 1
ATOM 838 C CA . TYR A 1 103 ? -0.864 17.693 6.181 1.00 79.31 103 TYR A CA 1
ATOM 839 C C . TYR A 1 103 ? -2.365 17.981 6.203 1.00 79.31 103 TYR A C 1
ATOM 841 O O . TYR A 1 103 ? -2.922 18.323 7.243 1.00 79.31 103 TYR A O 1
ATOM 849 N N . ILE A 1 104 ? -3.039 17.739 5.078 1.00 82.06 104 ILE A N 1
ATOM 850 C CA . ILE A 1 104 ? -4.504 17.675 5.007 1.00 82.06 104 ILE A CA 1
ATOM 851 C C . ILE A 1 104 ? -4.910 16.202 4.993 1.00 82.06 104 ILE A C 1
ATOM 853 O O . ILE A 1 104 ? -4.376 15.400 4.225 1.00 82.06 104 ILE A O 1
ATOM 857 N N . ARG A 1 105 ? -5.845 15.824 5.866 1.00 77.75 105 ARG A N 1
ATOM 858 C CA . ARG A 1 105 ? -6.322 14.445 5.998 1.00 77.75 105 ARG A CA 1
ATOM 859 C C . ARG A 1 105 ? -7.797 14.372 5.635 1.00 77.75 105 ARG A C 1
ATOM 861 O O . ARG A 1 105 ? -8.633 14.978 6.294 1.00 77.75 105 ARG A O 1
ATOM 868 N N . CYS A 1 106 ? -8.106 13.604 4.600 1.00 84.75 106 CYS A N 1
ATOM 869 C CA . CYS A 1 106 ? -9.478 13.376 4.166 1.00 84.75 106 CYS A CA 1
ATOM 870 C C . CYS A 1 106 ? -10.073 12.174 4.910 1.00 84.75 106 CYS A C 1
ATOM 872 O O . CYS A 1 106 ? -9.428 11.130 5.006 1.00 84.75 106 CYS A O 1
ATOM 874 N N . VAL A 1 107 ? -11.309 12.308 5.393 1.00 82.31 107 VAL A N 1
ATOM 875 C CA . VAL A 1 107 ? -12.067 11.230 6.044 1.00 82.31 107 VAL A CA 1
ATOM 876 C C . VAL A 1 107 ? -13.264 10.875 5.172 1.00 82.31 107 VAL A C 1
ATOM 878 O O . VAL A 1 107 ? -14.031 11.753 4.779 1.00 82.31 107 VAL A O 1
ATOM 881 N N . LYS A 1 108 ? -13.442 9.584 4.878 1.00 87.25 108 LYS A N 1
ATOM 882 C CA . LYS A 1 108 ? -14.633 9.057 4.209 1.00 87.25 108 LYS A CA 1
ATOM 883 C C . LYS A 1 108 ? -15.701 8.761 5.272 1.00 87.25 108 LYS A C 1
ATOM 885 O O . LYS A 1 108 ? -15.527 7.791 6.014 1.00 87.25 108 LYS A O 1
ATOM 890 N N . PRO A 1 109 ? -16.793 9.549 5.354 1.00 80.19 109 PRO A N 1
ATOM 891 C CA . PRO A 1 109 ? -17.777 9.414 6.428 1.00 80.19 109 PRO A CA 1
ATOM 892 C C . PRO A 1 109 ? -18.635 8.154 6.290 1.00 80.19 109 PRO A C 1
ATOM 894 O O . PRO A 1 109 ? -19.116 7.635 7.287 1.00 80.19 109 PRO A O 1
ATOM 897 N N . ASN A 1 110 ? -18.840 7.654 5.071 1.00 87.44 110 ASN A N 1
ATOM 898 C CA . ASN A 1 110 ? -19.604 6.438 4.811 1.00 87.44 110 ASN A CA 1
ATOM 899 C C . ASN A 1 110 ? -19.192 5.791 3.488 1.00 87.44 110 ASN A C 1
ATOM 901 O O . ASN A 1 110 ? -18.721 6.464 2.566 1.00 87.44 110 ASN A O 1
ATOM 905 N N . SER A 1 111 ? -19.399 4.481 3.387 1.00 93.75 111 SER A N 1
ATOM 906 C CA . SER A 1 111 ? -19.100 3.673 2.203 1.00 93.75 111 SER A CA 1
ATOM 907 C C . SER A 1 111 ? -19.965 4.030 0.986 1.00 93.75 111 SER A C 1
ATOM 909 O O . SER A 1 111 ? -19.454 3.980 -0.136 1.00 93.75 111 SER A O 1
ATOM 911 N N . VAL A 1 112 ? -21.210 4.463 1.220 1.00 93.56 112 VAL A N 1
ATOM 912 C CA . VAL A 1 112 ? -22.259 4.727 0.213 1.00 93.56 112 VAL A CA 1
ATOM 913 C C . VAL A 1 112 ? -22.184 6.099 -0.472 1.00 93.56 112 VAL A C 1
ATOM 915 O O . VAL A 1 112 ? -23.002 6.386 -1.343 1.00 93.56 112 VAL A O 1
ATOM 918 N N . LEU A 1 113 ? -21.209 6.936 -0.105 1.00 92.19 113 LEU A N 1
ATOM 919 C CA . LEU A 1 113 ? -20.951 8.260 -0.687 1.00 92.19 113 LEU A CA 1
ATOM 920 C C . LEU A 1 113 ? -22.139 9.236 -0.604 1.00 92.19 113 LEU A C 1
ATOM 922 O O . LEU A 1 113 ? -22.338 10.057 -1.497 1.00 92.19 113 LEU A O 1
ATOM 926 N N . LYS A 1 114 ? -22.933 9.166 0.470 1.00 85.94 114 LYS A N 1
ATOM 927 C CA . LYS A 1 114 ? -24.093 10.051 0.673 1.00 85.94 114 LYS A CA 1
ATOM 928 C C . LYS A 1 114 ? -23.855 11.078 1.779 1.00 85.94 114 LYS A C 1
ATOM 930 O O . LYS A 1 114 ? -23.203 10.763 2.775 1.00 85.94 114 LYS A O 1
ATOM 935 N N . PRO A 1 115 ? -24.402 12.298 1.655 1.00 78.88 115 PRO A N 1
ATOM 936 C CA . PRO A 1 115 ? -24.338 13.278 2.732 1.00 78.88 115 PRO A CA 1
ATOM 937 C C . PRO A 1 115 ? -25.132 12.798 3.955 1.00 78.88 115 PRO A C 1
ATOM 939 O O . PRO A 1 115 ? -26.089 12.037 3.821 1.00 78.88 115 PRO A O 1
ATOM 942 N N . ARG A 1 116 ? -24.755 13.285 5.145 1.00 79.25 116 ARG A N 1
ATOM 943 C CA . ARG A 1 116 ? -25.432 13.033 6.438 1.00 79.25 116 ARG A CA 1
ATOM 944 C C . ARG A 1 116 ? -25.464 11.576 6.919 1.00 79.25 116 ARG A C 1
ATOM 946 O O . ARG A 1 116 ? -26.155 11.277 7.884 1.00 79.25 116 ARG A O 1
ATOM 953 N N . ILE A 1 117 ? -24.709 10.680 6.288 1.00 76.56 117 ILE A N 1
ATOM 954 C CA . ILE A 1 117 ? -24.504 9.312 6.777 1.00 76.56 117 ILE A CA 1
ATOM 955 C C . ILE A 1 117 ? -23.100 9.225 7.369 1.00 76.56 117 ILE A C 1
ATOM 957 O O . ILE A 1 117 ? -22.135 9.638 6.722 1.00 76.56 117 ILE A O 1
ATOM 961 N N . PHE A 1 118 ? -22.984 8.686 8.581 1.00 78.00 118 PHE A N 1
ATOM 962 C CA . PHE A 1 118 ? -21.715 8.583 9.295 1.00 78.00 118 PHE A CA 1
ATOM 963 C C . PHE A 1 118 ? -21.531 7.179 9.883 1.00 78.00 118 PHE A C 1
ATOM 965 O O . PHE A 1 118 ? -22.320 6.717 10.703 1.00 78.00 118 PHE A O 1
ATOM 972 N N . GLU A 1 119 ? -20.491 6.483 9.431 1.00 80.00 119 GLU A N 1
ATOM 973 C CA . GLU A 1 119 ? -20.114 5.143 9.873 1.00 80.00 119 GLU A CA 1
ATOM 974 C C . GLU A 1 119 ? -19.013 5.237 10.940 1.00 80.00 119 GLU A C 1
ATOM 976 O O . GLU A 1 119 ? -17.822 5.244 10.618 1.00 80.00 119 GLU A O 1
ATOM 981 N N . ASN A 1 120 ? -19.411 5.272 12.217 1.00 77.44 120 ASN A N 1
ATOM 982 C CA . ASN A 1 120 ? -18.505 5.442 13.365 1.00 77.44 120 ASN A CA 1
ATOM 983 C C . ASN A 1 120 ? -17.262 4.544 13.296 1.00 77.44 120 ASN A C 1
ATOM 985 O O . ASN A 1 120 ? -16.137 5.023 13.412 1.00 77.44 120 ASN A O 1
ATOM 989 N N . PHE A 1 121 ? -17.448 3.241 13.076 1.00 77.25 121 PHE A N 1
ATOM 990 C CA . PHE A 1 121 ? -16.345 2.278 13.067 1.00 77.25 121 PHE A CA 1
ATOM 991 C C . PHE A 1 121 ? -15.354 2.531 11.920 1.00 77.25 121 PHE A C 1
ATOM 993 O O . PHE A 1 121 ? -14.140 2.560 12.131 1.00 77.25 121 PHE A O 1
ATOM 1000 N N . SER A 1 122 ? -15.871 2.773 10.712 1.00 74.50 122 SER A N 1
ATOM 1001 C CA . SER A 1 122 ? -15.074 3.082 9.521 1.00 74.50 122 SER A CA 1
ATOM 1002 C C . SER A 1 122 ? -14.275 4.372 9.701 1.00 74.50 122 SER A C 1
ATOM 1004 O O . SER A 1 122 ? -13.109 4.439 9.307 1.00 74.50 122 SER A O 1
ATOM 1006 N N . VAL A 1 123 ? -14.880 5.400 10.301 1.00 77.50 123 VAL A N 1
ATOM 1007 C CA . VAL A 1 123 ? -14.225 6.689 10.543 1.00 77.50 123 VAL A CA 1
ATOM 1008 C C . VAL A 1 123 ? -13.178 6.574 11.648 1.00 77.50 123 VAL A C 1
ATOM 1010 O O . VAL A 1 123 ? -12.043 6.992 11.442 1.00 77.50 123 VAL A O 1
ATOM 1013 N N . ILE A 1 124 ? -13.489 5.929 12.773 1.00 75.81 124 ILE A N 1
ATOM 1014 C CA . ILE A 1 124 ? -12.527 5.723 13.868 1.00 75.81 124 ILE A CA 1
ATOM 1015 C C . ILE A 1 124 ? -11.289 4.964 13.388 1.00 75.81 124 ILE A C 1
ATOM 1017 O O . ILE A 1 124 ? -10.168 5.343 13.730 1.00 75.81 124 ILE A O 1
ATOM 1021 N N . ASN A 1 125 ? -11.460 3.926 12.567 1.00 74.44 125 ASN A N 1
ATOM 1022 C CA . ASN A 1 125 ? -10.322 3.207 12.002 1.00 74.44 125 ASN A CA 1
ATOM 1023 C C . ASN A 1 125 ? -9.479 4.108 11.094 1.00 74.44 125 ASN A C 1
ATOM 1025 O O . ASN A 1 125 ? -8.259 4.102 11.219 1.00 74.44 125 ASN A O 1
ATOM 1029 N N . GLN A 1 126 ? -10.094 4.954 10.261 1.00 76.75 126 GLN A N 1
ATOM 1030 C CA . GLN A 1 126 ? -9.356 5.950 9.472 1.00 76.75 126 GLN A CA 1
ATOM 1031 C C . GLN A 1 126 ? -8.561 6.924 10.358 1.00 76.75 126 GLN A C 1
ATOM 1033 O O . GLN A 1 126 ? -7.408 7.221 10.044 1.00 76.75 126 GLN A O 1
ATOM 1038 N N . LEU A 1 127 ? -9.128 7.366 11.488 1.00 77.00 127 LEU A N 1
ATOM 1039 C CA . LEU A 1 1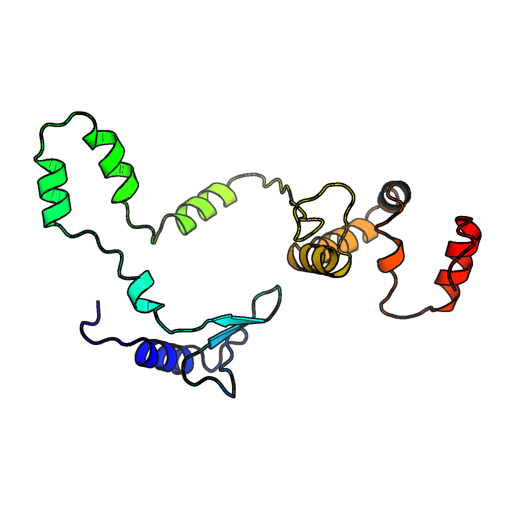27 ? -8.443 8.264 12.427 1.00 77.00 127 LEU A CA 1
ATOM 1040 C C . LEU A 1 127 ? -7.258 7.587 13.133 1.00 77.00 127 LEU A C 1
ATOM 1042 O O . LEU A 1 127 ? -6.180 8.179 13.257 1.00 77.00 127 LEU A O 1
ATOM 1046 N N . ARG A 1 128 ? -7.431 6.323 13.548 1.00 73.56 128 ARG A N 1
ATOM 1047 C CA . ARG A 1 128 ? -6.349 5.473 14.078 1.00 73.56 128 ARG A CA 1
ATOM 1048 C C . ARG A 1 128 ? -5.235 5.335 13.049 1.00 73.56 128 ARG A C 1
ATOM 1050 O O . ARG A 1 128 ? -4.061 5.516 13.362 1.00 73.56 128 ARG A O 1
ATOM 1057 N N . TYR A 1 129 ? -5.617 5.081 11.802 1.00 73.38 129 TYR A N 1
ATOM 1058 C CA . TYR A 1 129 ? -4.684 4.840 10.718 1.00 73.38 129 TYR A CA 1
ATOM 1059 C C . TYR A 1 129 ? -3.920 6.082 10.271 1.00 73.38 129 TYR A C 1
ATOM 1061 O O . TYR A 1 129 ? -2.756 5.997 9.895 1.00 73.38 129 TYR A O 1
ATOM 1069 N N . GLY A 1 130 ? -4.535 7.256 10.374 1.00 68.12 130 GLY A N 1
ATOM 1070 C CA . GLY A 1 130 ? -3.893 8.530 10.081 1.00 68.12 130 GLY A CA 1
ATOM 1071 C C . GLY A 1 130 ? -2.953 9.051 11.173 1.00 68.12 130 GLY A C 1
ATOM 1072 O O . GLY A 1 130 ? -2.451 10.161 11.000 1.00 68.12 130 GLY A O 1
ATOM 1073 N N . ARG A 1 131 ? -2.747 8.308 12.280 1.00 66.00 131 ARG A N 1
ATOM 1074 C CA . ARG A 1 131 ? -2.087 8.761 13.530 1.00 66.00 131 ARG A CA 1
ATOM 1075 C C . ARG A 1 131 ? -2.702 10.016 14.157 1.00 66.00 131 ARG A C 1
ATOM 1077 O O . ARG A 1 131 ? -2.097 10.645 15.017 1.00 66.00 131 ARG A O 1
ATOM 1084 N N . GLN A 1 132 ? -3.920 10.377 13.764 1.00 60.94 132 GLN A N 1
ATOM 1085 C CA . GLN A 1 132 ? -4.560 11.601 14.247 1.00 60.94 132 GLN A CA 1
ATOM 1086 C C . GLN A 1 132 ? -4.855 11.518 15.745 1.00 60.94 132 GLN A C 1
ATOM 1088 O O . GLN A 1 132 ? -4.768 12.524 16.437 1.00 60.94 132 GLN A O 1
ATOM 1093 N N . LEU A 1 133 ? -5.114 10.311 16.259 1.00 53.09 133 LEU A N 1
ATOM 1094 C CA . LEU A 1 133 ? -5.291 10.078 17.691 1.00 53.09 133 LEU A CA 1
ATOM 1095 C C . LEU A 1 133 ? -3.981 10.238 18.477 1.00 53.09 133 LEU A C 1
ATOM 1097 O O . LEU A 1 133 ? -3.982 10.898 19.508 1.00 53.09 133 LEU A O 1
ATOM 1101 N N . GLU A 1 134 ? -2.856 9.718 17.976 1.00 55.12 134 GLU A N 1
ATOM 1102 C CA . GLU A 1 134 ? -1.549 9.859 18.641 1.00 55.12 134 GLU A CA 1
ATOM 1103 C C . GLU A 1 134 ? -1.091 11.327 18.682 1.00 55.12 134 GLU A C 1
ATOM 1105 O O . GLU A 1 134 ? -0.651 11.814 19.723 1.00 55.12 134 GLU A O 1
ATOM 1110 N N . SER A 1 135 ? -1.246 12.057 17.570 1.00 53.22 135 SER A N 1
ATOM 1111 C CA . SER A 1 135 ? -0.907 13.485 17.492 1.00 53.22 135 SER A CA 1
ATOM 1112 C C . SER A 1 135 ? -1.838 14.357 18.339 1.00 53.22 135 SER A C 1
ATOM 1114 O O . SER A 1 135 ? -1.368 15.293 18.983 1.00 53.22 135 SER A O 1
ATOM 1116 N N . ALA A 1 136 ? -3.138 14.044 18.389 1.00 51.66 136 ALA A N 1
ATOM 1117 C CA . ALA A 1 136 ? -4.083 14.742 19.258 1.00 51.66 136 ALA A CA 1
ATOM 1118 C C . ALA A 1 136 ? -3.760 14.513 20.741 1.00 51.66 136 ALA A C 1
ATOM 1120 O O . ALA A 1 136 ? -3.778 15.463 21.512 1.00 51.66 136 ALA A O 1
ATOM 1121 N N . MET A 1 137 ? -3.391 13.292 21.145 1.00 46.59 137 MET A N 1
ATOM 1122 C CA . MET A 1 137 ? -2.990 12.999 22.528 1.00 46.59 137 MET A CA 1
ATOM 1123 C C . MET A 1 137 ? -1.735 13.777 22.958 1.00 46.59 137 MET A C 1
ATOM 1125 O O . MET A 1 137 ? -1.696 14.292 24.073 1.00 46.59 137 MET A O 1
ATOM 1129 N N . GLN A 1 138 ? -0.735 13.913 22.080 1.00 48.25 138 GLN A N 1
ATOM 1130 C CA . GLN A 1 138 ? 0.463 14.719 22.357 1.00 48.25 138 GLN A CA 1
ATOM 1131 C C . GLN A 1 138 ? 0.165 16.228 22.384 1.00 48.25 138 GLN A C 1
ATOM 1133 O O . GLN A 1 138 ? 0.713 16.944 23.218 1.00 48.25 138 GLN A O 1
ATOM 1138 N N . GLY A 1 139 ? -0.732 16.711 21.517 1.00 44.59 139 GLY A N 1
ATOM 1139 C CA . GLY A 1 139 ? -1.154 18.116 21.486 1.00 44.59 139 GLY A CA 1
ATOM 1140 C C . GLY A 1 139 ? -2.055 18.524 22.658 1.00 44.59 139 GLY A C 1
ATOM 1141 O O . GLY A 1 139 ? -1.935 19.639 23.159 1.00 44.59 139 GLY A O 1
ATOM 1142 N N . ILE A 1 140 ? -2.914 17.621 23.149 1.00 46.84 140 ILE A N 1
ATOM 1143 C CA . ILE A 1 140 ? -3.778 17.850 24.323 1.00 46.84 140 ILE A CA 1
ATOM 1144 C C . ILE A 1 140 ? -2.943 17.976 25.607 1.00 46.84 140 ILE A C 1
ATOM 1146 O O . ILE A 1 140 ? -3.297 18.758 26.482 1.00 46.84 140 ILE A O 1
ATOM 1150 N N . GLN A 1 141 ? -1.793 17.298 25.708 1.00 46.56 141 GLN A N 1
ATOM 1151 C CA . GLN A 1 141 ? -0.857 17.504 26.825 1.00 46.56 141 GLN A CA 1
ATOM 1152 C C . GLN A 1 141 ? -0.204 18.900 26.838 1.00 46.56 141 GLN A C 1
ATOM 1154 O O . GLN A 1 141 ? 0.413 19.260 27.837 1.00 46.56 141 GLN A O 1
ATOM 1159 N N . GLN A 1 142 ? -0.326 19.684 25.761 1.00 45.66 142 GLN A N 1
ATOM 1160 C CA . GLN A 1 142 ? 0.312 20.997 25.619 1.00 45.66 142 GLN A CA 1
ATOM 1161 C C . GLN A 1 142 ? -0.680 22.165 25.477 1.00 45.66 142 GLN A C 1
ATOM 1163 O O . GLN A 1 142 ? -0.246 23.303 25.319 1.00 45.66 142 GLN A O 1
ATOM 1168 N N . SER A 1 143 ? -1.998 21.932 25.517 1.00 44.69 143 SER A N 1
ATOM 1169 C CA . SER A 1 143 ? -2.984 22.958 25.153 1.00 44.69 143 SER A CA 1
ATOM 1170 C C . SER A 1 143 ? -4.320 22.805 25.888 1.00 44.69 143 SER A C 1
ATOM 1172 O O . SER A 1 143 ? -5.155 21.979 25.519 1.00 44.69 143 SER A O 1
ATOM 1174 N N . ASP A 1 144 ? -4.574 23.693 26.856 1.00 50.34 144 ASP A N 1
ATOM 1175 C CA . ASP A 1 144 ? -5.890 23.881 27.496 1.00 50.34 144 ASP A CA 1
ATOM 1176 C C . ASP A 1 144 ? -6.968 24.392 26.508 1.00 50.34 144 ASP A C 1
ATOM 1178 O O . ASP A 1 144 ? -8.166 24.319 26.776 1.00 50.34 144 ASP A O 1
ATOM 1182 N N . HIS A 1 145 ? -6.574 24.889 25.328 1.00 42.00 145 HIS A N 1
ATOM 1183 C CA . HIS A 1 145 ? -7.487 25.443 24.319 1.00 42.00 145 HIS A CA 1
ATOM 1184 C C . HIS A 1 145 ? -8.103 24.403 23.373 1.00 42.00 145 HIS A C 1
ATOM 1186 O O . HIS A 1 145 ? -9.192 24.632 22.842 1.00 42.00 145 HIS A O 1
ATOM 1192 N N . LEU A 1 146 ? -7.469 23.241 23.188 1.00 38.91 146 LEU A N 1
ATOM 1193 C CA . LEU A 1 146 ? -7.982 22.177 22.313 1.00 38.91 146 LEU A CA 1
ATOM 1194 C C . LEU A 1 146 ? -9.257 21.517 22.863 1.00 38.91 146 LEU A C 1
ATOM 1196 O O . LEU A 1 146 ? -10.113 21.094 22.087 1.00 38.91 146 LEU A O 1
ATOM 1200 N N . MET A 1 147 ? -9.421 21.495 24.190 1.00 39.03 147 MET A N 1
ATOM 1201 C CA . MET A 1 147 ? -10.618 20.959 24.850 1.00 39.03 147 MET A CA 1
ATOM 1202 C C . MET A 1 147 ? -11.882 21.773 24.534 1.00 39.03 147 MET A C 1
ATOM 1204 O O . MET A 1 147 ? -12.960 21.197 24.414 1.00 39.03 147 MET A O 1
ATOM 1208 N N . ASN A 1 148 ? -11.754 23.088 24.320 1.00 38.12 148 ASN A N 1
ATOM 1209 C CA . ASN A 1 148 ? -12.887 23.947 23.962 1.00 38.12 148 ASN A CA 1
ATOM 1210 C C . ASN A 1 148 ? -13.291 23.792 22.489 1.00 38.12 148 ASN A C 1
ATOM 1212 O O . ASN A 1 148 ? -14.477 23.786 22.184 1.00 38.12 148 ASN A O 1
ATOM 1216 N N . PHE A 1 149 ? -12.329 23.593 21.583 1.00 37.06 149 PHE A N 1
ATOM 1217 C CA . PHE A 1 149 ? -12.610 23.423 20.151 1.00 37.06 149 PHE A CA 1
ATOM 1218 C C . PHE A 1 149 ? -13.281 22.077 19.832 1.00 37.06 149 PHE A C 1
ATOM 1220 O O . PHE A 1 149 ? -14.097 21.974 18.921 1.00 37.06 149 PHE A O 1
ATOM 1227 N N . LEU A 1 150 ? -12.961 21.032 20.600 1.00 41.47 150 LEU A N 1
ATOM 1228 C CA . LEU A 1 150 ? -13.579 19.714 20.440 1.00 41.47 150 LEU A CA 1
ATOM 1229 C C . LEU A 1 150 ? -15.026 19.672 20.970 1.00 41.47 150 LEU A C 1
ATOM 1231 O O . LEU A 1 150 ? -15.818 18.866 20.477 1.00 41.47 150 LEU A O 1
ATOM 1235 N N . ASN A 1 151 ? -15.380 20.559 21.908 1.00 41.59 151 ASN A N 1
ATOM 1236 C CA . ASN A 1 151 ? -16.727 20.689 22.477 1.00 41.59 151 ASN A CA 1
ATOM 1237 C C . ASN A 1 151 ? -17.766 21.218 21.470 1.00 41.59 151 ASN A C 1
ATOM 1239 O O . ASN A 1 151 ? -18.928 20.837 21.554 1.00 41.59 151 ASN A O 1
ATOM 1243 N N . ASP A 1 152 ? -17.351 22.020 20.485 1.00 41.28 152 ASP A N 1
ATOM 1244 C CA . ASP A 1 152 ? -18.248 22.554 19.444 1.00 41.28 152 ASP A CA 1
ATOM 1245 C C . ASP A 1 152 ? -18.564 21.533 18.331 1.00 41.28 152 ASP A C 1
ATOM 1247 O O . ASP A 1 152 ? -19.427 21.757 17.482 1.00 41.28 152 ASP A O 1
ATOM 1251 N N . SER A 1 153 ? -17.893 20.374 18.335 1.00 41.66 153 SER A N 1
ATOM 1252 C CA . SER A 1 153 ? -18.165 19.258 17.423 1.00 41.66 153 SER A CA 1
ATOM 1253 C C . SER A 1 153 ? -18.868 18.114 18.160 1.00 41.66 153 SER A C 1
ATOM 1255 O O . SER A 1 153 ? -18.256 17.123 18.559 1.00 41.66 153 SER A O 1
ATOM 1257 N N . GLU A 1 154 ? -20.183 18.254 18.320 1.00 44.03 154 GLU A N 1
ATOM 1258 C CA . GLU A 1 154 ? -21.124 17.419 19.095 1.00 44.03 154 GLU A CA 1
ATOM 1259 C C . GLU A 1 154 ? -21.158 15.894 18.793 1.00 44.03 154 GLU A C 1
ATOM 1261 O O . GLU A 1 154 ? -22.038 15.187 19.272 1.00 44.03 154 GLU A O 1
ATOM 1266 N N . CYS A 1 155 ? -20.229 15.329 18.016 1.00 41.84 155 CYS A N 1
ATOM 1267 C CA . CYS A 1 155 ? -20.249 13.906 17.640 1.00 41.84 155 CYS A CA 1
ATOM 1268 C C . CYS A 1 155 ? -18.944 13.132 17.867 1.00 41.84 155 CYS A C 1
ATOM 1270 O O . CYS A 1 155 ? -18.981 11.904 17.918 1.00 41.84 155 CYS A O 1
ATOM 1272 N N . CYS A 1 156 ? -17.788 13.784 18.027 1.00 38.69 156 CYS A N 1
ATOM 1273 C CA . CYS A 1 156 ? -16.509 13.056 18.008 1.00 38.69 156 CYS A CA 1
ATOM 1274 C C . CYS A 1 156 ? -15.946 12.721 19.402 1.00 38.69 156 CYS A C 1
ATOM 1276 O O . CYS A 1 156 ? -15.202 11.750 19.539 1.00 38.69 156 CYS A O 1
ATOM 1278 N N . LEU A 1 157 ? -16.316 13.468 20.450 1.00 41.72 157 LEU A N 1
ATOM 1279 C CA . LEU A 1 157 ? -15.775 13.268 21.804 1.00 41.72 157 LEU A CA 1
ATOM 1280 C C . LEU A 1 157 ? -16.457 12.156 22.611 1.00 41.72 157 LEU A C 1
ATOM 1282 O O . LEU A 1 157 ? -15.835 11.603 23.519 1.00 41.72 157 LEU A O 1
ATOM 1286 N N . GLN A 1 158 ? -17.697 11.777 22.284 1.00 39.31 158 GLN A N 1
ATOM 1287 C CA . GLN A 1 158 ? -18.440 10.782 23.074 1.00 39.31 158 GLN A CA 1
ATOM 1288 C C . GLN A 1 158 ? -17.826 9.371 23.010 1.00 39.31 158 GLN A C 1
ATOM 1290 O O . GLN A 1 158 ? -18.086 8.548 23.881 1.00 39.31 158 GLN A O 1
ATOM 1295 N N . MET A 1 159 ? -16.955 9.103 22.032 1.00 37.88 159 MET A N 1
ATOM 1296 C CA . MET A 1 159 ? -16.246 7.824 21.897 1.00 37.88 159 MET A CA 1
ATOM 1297 C C . MET A 1 159 ? -14.786 7.876 22.383 1.00 37.88 159 MET A C 1
ATOM 1299 O O . MET A 1 159 ? -14.117 6.846 22.423 1.00 37.88 159 MET A O 1
ATOM 1303 N N . PHE A 1 160 ? -14.282 9.062 22.750 1.00 39.91 160 PHE A N 1
ATOM 1304 C CA . PHE A 1 160 ? -12.854 9.317 22.986 1.00 39.91 160 PHE A CA 1
ATOM 1305 C C . PHE A 1 160 ? -12.353 8.840 24.364 1.00 39.91 160 PHE A C 1
ATOM 1307 O O . PHE A 1 160 ? -11.153 8.687 24.563 1.00 39.91 160 PHE A O 1
ATOM 1314 N N . TRP A 1 161 ? -13.257 8.547 25.305 1.00 33.56 161 TRP A N 1
ATOM 1315 C CA . TRP A 1 161 ? -12.935 8.178 26.695 1.00 33.56 161 TRP A CA 1
ATOM 1316 C C . TRP A 1 161 ? -13.222 6.706 27.030 1.00 33.56 161 TRP A C 1
ATOM 1318 O O . TRP A 1 161 ? -13.483 6.365 28.181 1.00 33.56 161 TRP A O 1
ATOM 1328 N N . MET A 1 162 ? -13.227 5.819 26.032 1.00 37.22 162 MET A N 1
ATOM 1329 C CA . MET A 1 162 ? -13.597 4.409 26.218 1.00 37.22 162 MET A CA 1
ATOM 1330 C C . MET A 1 162 ? -12.426 3.430 26.306 1.00 37.22 162 MET A C 1
ATOM 1332 O O . MET A 1 162 ? -12.628 2.240 26.084 1.00 37.22 162 MET A O 1
ATOM 1336 N N . ASP A 1 163 ? -11.233 3.863 26.720 1.00 39.41 163 ASP A N 1
ATOM 1337 C CA . ASP A 1 163 ? -10.274 2.876 27.211 1.00 39.41 163 ASP A CA 1
ATOM 1338 C C . ASP A 1 163 ? -9.467 3.356 28.422 1.00 39.41 163 ASP A C 1
ATOM 1340 O O . ASP A 1 163 ? -8.743 4.346 28.369 1.00 39.41 163 ASP A O 1
ATOM 1344 N N . GLN A 1 164 ? -9.614 2.573 29.496 1.00 41.81 164 GLN A N 1
ATOM 1345 C CA . GLN A 1 164 ? -8.993 2.645 30.823 1.00 41.81 164 GLN A CA 1
ATOM 1346 C C . GLN A 1 164 ? -9.622 3.631 31.840 1.00 41.81 164 GLN A C 1
ATOM 1348 O O . GLN A 1 164 ? -9.202 4.765 32.027 1.00 41.81 164 GLN A O 1
ATOM 1353 N N . MET A 1 165 ? -10.591 3.087 32.593 1.00 37.78 165 MET A N 1
ATOM 1354 C CA . MET A 1 165 ? -11.186 3.588 33.848 1.00 37.78 165 MET A CA 1
ATOM 1355 C C . MET A 1 165 ? -12.109 4.822 33.782 1.00 37.78 165 MET A C 1
ATOM 1357 O O . MET A 1 165 ? -11.668 5.944 34.007 1.00 37.78 165 MET A O 1
ATOM 1361 N N . LYS A 1 166 ? -13.427 4.574 33.657 1.00 39.56 166 LYS A N 1
ATOM 1362 C CA . LYS A 1 166 ? -14.534 5.101 34.507 1.00 39.56 166 LYS A CA 1
ATOM 1363 C C . LYS A 1 166 ? -15.866 5.105 33.737 1.00 39.56 166 LYS A C 1
ATOM 1365 O O . LYS A 1 166 ? -16.248 6.078 33.100 1.00 39.56 166 LYS A O 1
ATOM 1370 N N . ILE A 1 167 ? -16.639 4.031 33.895 1.00 40.66 167 ILE A N 1
ATOM 1371 C CA . ILE A 1 167 ? -18.043 3.946 33.442 1.00 40.66 167 ILE A CA 1
ATOM 1372 C C . ILE A 1 167 ? -18.929 5.001 34.149 1.00 40.66 167 ILE A C 1
ATOM 1374 O O . ILE A 1 167 ? -19.904 5.482 33.581 1.00 40.66 167 ILE A O 1
ATOM 1378 N N . PHE A 1 168 ? -18.543 5.454 35.348 1.00 36.00 168 PHE A N 1
ATOM 1379 C CA . PHE A 1 168 ? -19.293 6.446 36.131 1.00 36.00 168 PHE A CA 1
ATOM 1380 C C . PHE A 1 168 ? -19.280 7.876 35.562 1.00 36.00 168 PHE A C 1
ATOM 1382 O O . PHE A 1 168 ? -20.207 8.639 35.824 1.00 36.00 168 PHE A O 1
ATOM 1389 N N . SER A 1 169 ? -18.270 8.268 34.778 1.00 44.22 169 SER A N 1
ATOM 1390 C CA . SER A 1 169 ? -18.178 9.639 34.248 1.00 44.22 169 SER A CA 1
ATOM 1391 C C . SER A 1 169 ? -19.036 9.875 33.003 1.00 44.22 169 SER A C 1
ATOM 1393 O O . SER A 1 169 ? -19.395 11.017 32.734 1.00 44.22 169 SER A O 1
ATOM 1395 N N . CYS A 1 170 ? -19.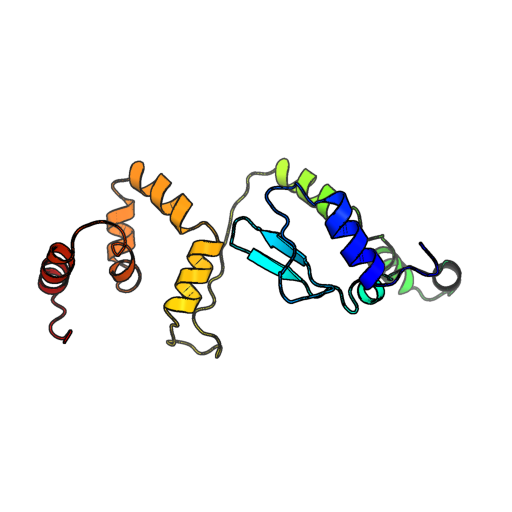420 8.822 32.274 1.00 37.12 170 CYS A N 1
ATOM 1396 C CA . CYS A 1 170 ? -20.197 8.957 31.038 1.00 37.12 170 CYS A CA 1
ATOM 1397 C C . CYS A 1 170 ? -21.647 9.396 31.307 1.00 37.12 170 CYS A C 1
ATOM 1399 O O . CYS A 1 170 ? -22.159 10.263 30.603 1.00 37.12 170 CYS A O 1
ATOM 1401 N N . VAL A 1 171 ? -22.278 8.882 32.371 1.00 43.66 171 VAL A N 1
ATOM 1402 C CA . VAL A 1 171 ? -23.644 9.272 32.778 1.00 43.66 171 VAL A CA 1
ATOM 1403 C C . VAL A 1 171 ? -23.679 10.734 33.237 1.00 43.66 171 VAL A C 1
ATOM 1405 O O . VAL A 1 171 ? -24.497 11.515 32.766 1.00 43.66 171 VAL A O 1
ATOM 1408 N N . ALA A 1 172 ? -22.702 11.149 34.051 1.00 42.12 172 ALA A N 1
ATOM 1409 C CA . ALA A 1 172 ? -22.613 12.512 34.581 1.00 42.12 172 ALA A CA 1
ATOM 1410 C C . ALA A 1 172 ? -22.315 13.594 33.521 1.00 42.12 172 ALA A C 1
ATOM 1412 O O . ALA A 1 172 ? -22.529 14.782 33.774 1.00 42.12 172 ALA A O 1
ATOM 1413 N N . ILE A 1 173 ? -21.788 13.198 32.358 1.00 43.72 173 ILE A N 1
ATOM 1414 C CA . ILE A 1 173 ? -21.531 14.085 31.215 1.00 43.72 173 ILE A CA 1
ATOM 1415 C C . ILE A 1 173 ? -22.744 14.101 30.275 1.00 43.72 173 ILE A C 1
ATOM 1417 O O . ILE A 1 173 ? -23.131 15.176 29.824 1.00 43.72 173 ILE A O 1
ATOM 1421 N N . CYS A 1 174 ? -23.410 12.961 30.055 1.00 42.81 174 CYS A N 1
ATOM 1422 C CA . CYS A 1 174 ? -24.663 12.906 29.290 1.00 42.81 174 CYS A CA 1
ATOM 1423 C C . CYS A 1 174 ? -25.789 13.709 29.965 1.00 42.81 174 CYS A C 1
ATOM 1425 O O . CYS A 1 174 ? -26.511 14.437 29.284 1.00 42.81 174 CYS A O 1
ATOM 1427 N N . ASP A 1 175 ? -25.870 13.662 31.300 1.00 45.25 175 ASP A N 1
ATOM 1428 C CA . ASP A 1 175 ? -26.813 14.472 32.081 1.00 45.25 175 ASP A CA 1
ATOM 1429 C C . ASP A 1 175 ? -26.478 15.972 32.035 1.00 45.25 175 ASP A C 1
ATOM 1431 O O . ASP A 1 175 ? -27.383 16.807 32.000 1.00 45.25 175 ASP A O 1
ATOM 1435 N N . ARG A 1 176 ? -25.187 16.337 31.976 1.00 43.59 176 ARG A N 1
ATOM 1436 C CA . ARG A 1 176 ? -24.744 17.739 31.862 1.00 43.59 176 ARG A CA 1
ATOM 1437 C C . ARG A 1 176 ? -24.932 18.330 30.466 1.00 43.59 176 ARG A C 1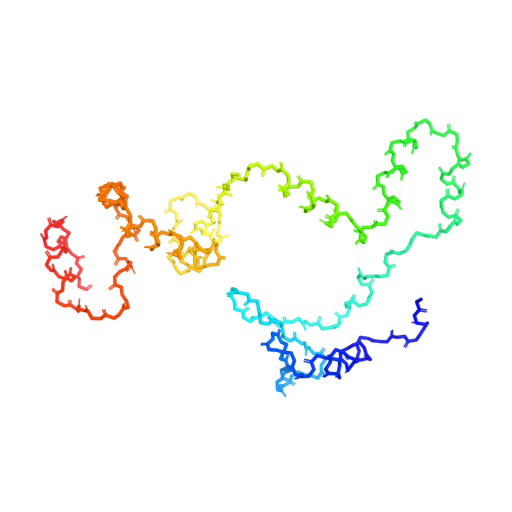
ATOM 1439 O O . ARG A 1 176 ? -25.144 19.532 30.360 1.00 43.59 176 ARG A O 1
ATOM 1446 N N . MET A 1 177 ? -24.882 17.502 29.424 1.00 40.88 177 MET A N 1
ATOM 1447 C CA . MET A 1 177 ? -25.123 17.908 28.034 1.00 40.88 177 MET A CA 1
ATOM 1448 C C . MET A 1 177 ? -26.608 17.847 27.632 1.00 40.88 177 MET A C 1
ATOM 1450 O O . MET A 1 177 ? -26.943 18.058 26.473 1.00 40.88 177 MET A O 1
ATOM 1454 N N . GLY A 1 178 ? -27.522 17.570 28.573 1.00 39.66 178 GLY A N 1
ATOM 1455 C CA . GLY A 1 178 ? -28.970 17.629 28.333 1.00 39.66 178 GLY A CA 1
ATOM 1456 C C . GLY A 1 178 ? -29.520 16.535 27.410 1.00 39.66 178 GLY A C 1
ATOM 1457 O O . GLY A 1 178 ? -30.679 16.605 26.996 1.00 39.66 178 GLY A O 1
ATOM 1458 N N . LEU A 1 179 ? -28.730 15.501 27.110 1.00 45.75 179 LEU A N 1
ATOM 1459 C CA . LEU A 1 179 ? -29.091 14.416 26.198 1.00 45.75 179 LEU A CA 1
ATOM 1460 C C . LEU A 1 179 ? -29.995 13.395 26.905 1.00 45.75 179 LEU A C 1
ATOM 1462 O O . LEU A 1 179 ? -29.602 12.278 27.235 1.00 45.75 179 LEU A O 1
ATOM 1466 N N . LYS A 1 180 ? -31.253 13.777 27.143 1.00 41.38 180 LYS A N 1
ATOM 1467 C CA . LYS A 1 180 ? -32.283 12.881 27.679 1.00 41.38 180 LYS A CA 1
ATOM 1468 C C . LYS A 1 180 ? -32.790 11.946 26.579 1.00 41.38 180 LYS A C 1
ATOM 1470 O O . LYS A 1 180 ? -33.778 12.287 25.934 1.00 41.38 180 LYS A O 1
ATOM 1475 N N . ARG A 1 181 ? -32.120 10.800 26.373 1.00 37.62 181 ARG A N 1
ATOM 1476 C CA . ARG A 1 181 ? -32.648 9.513 25.832 1.00 37.62 181 ARG A CA 1
ATOM 1477 C C . ARG A 1 181 ? -31.512 8.609 25.325 1.00 37.62 181 ARG A C 1
ATOM 1479 O O . ARG A 1 181 ? -31.353 8.419 24.125 1.00 37.62 181 ARG A O 1
ATOM 1486 N N . TYR A 1 182 ? -30.765 8.010 26.243 1.00 45.44 182 TYR A N 1
ATOM 1487 C CA . TYR A 1 182 ? -30.017 6.785 25.958 1.00 45.44 182 TYR A CA 1
ATOM 1488 C C . TYR A 1 182 ? -30.477 5.721 26.962 1.00 45.44 182 TYR A C 1
ATOM 1490 O O . TYR A 1 182 ? -30.132 5.784 28.140 1.00 45.44 182 TYR A O 1
ATOM 1498 N N . GLN A 1 183 ? -31.342 4.820 26.494 1.00 35.88 183 GLN A N 1
ATOM 1499 C CA . GLN A 1 183 ? -31.501 3.463 27.023 1.00 35.88 183 GLN A CA 1
ATOM 1500 C C . GLN A 1 183 ? -30.816 2.520 26.042 1.00 35.88 183 GLN A C 1
ATOM 1502 O O . GLN A 1 183 ? -30.921 2.800 24.824 1.00 35.88 183 GLN A O 1
#

pLDDT: mean 70.57, std 20.21, range [33.56, 96.69]